Protein AF-A0A1L7GLY4-F1 (afdb_monomer_lite)

pLDDT: mean 72.24, std 14.52, range [30.97, 94.5]

Sequence (164 aa):
MTAAEMWLDVVVPTLVTGLLARALWAAIAVEASARWLLNTPANRPGDVDSQAPWLLVLLPMLREQAVAAESIAAFTGLDYPAGRAAVAAITTEREHTARAQHRTRLPELAALPTLAAAQLRGMFPAARCQAVAETVSAASRDERLVVLTSCSMPSRAPPTSCPP

Structure (mmCIF, N/CA/C/O backbone):
data_AF-A0A1L7GLY4-F1
#
_entry.id   AF-A0A1L7GLY4-F1
#
loop_
_atom_site.group_PDB
_atom_site.id
_atom_site.type_symbol
_atom_site.label_atom_id
_atom_site.label_alt_id
_atom_site.label_comp_id
_atom_site.label_asym_id
_atom_site.label_entity_id
_atom_site.label_seq_id
_atom_site.pdbx_PDB_ins_code
_atom_site.Cartn_x
_atom_site.Cartn_y
_atom_site.Cartn_z
_atom_site.occupancy
_atom_site.B_iso_or_equiv
_atom_site.auth_seq_id
_atom_site.auth_comp_id
_atom_site.auth_asym_id
_atom_site.auth_atom_id
_atom_site.pdbx_PDB_model_num
ATOM 1 N N . MET A 1 1 ? 20.419 33.401 -28.372 1.00 57.97 1 MET A N 1
ATOM 2 C CA . MET A 1 1 ? 19.723 32.515 -27.422 1.00 57.97 1 MET A CA 1
ATOM 3 C C . MET A 1 1 ? 20.082 32.939 -26.022 1.00 57.97 1 MET A C 1
ATOM 5 O O . MET A 1 1 ? 21.257 32.946 -25.667 1.00 57.97 1 MET A O 1
ATOM 9 N N . THR A 1 2 ? 19.084 33.377 -25.271 1.00 83.88 2 THR A N 1
ATOM 10 C CA . THR A 1 2 ? 19.254 33.789 -23.878 1.00 83.88 2 THR A CA 1
ATOM 11 C C . THR A 1 2 ? 19.321 32.564 -22.965 1.00 83.88 2 THR A C 1
ATOM 13 O O . THR A 1 2 ? 18.882 31.471 -23.325 1.00 83.88 2 THR A O 1
ATOM 16 N N . ALA A 1 3 ? 19.872 32.730 -21.761 1.00 77.06 3 ALA A N 1
ATOM 17 C CA . ALA A 1 3 ? 19.934 31.649 -20.776 1.00 77.06 3 ALA A CA 1
ATOM 18 C C . ALA A 1 3 ? 18.537 31.100 -20.411 1.00 77.06 3 ALA A C 1
ATOM 20 O O . ALA A 1 3 ? 18.401 29.913 -20.130 1.00 77.06 3 ALA A O 1
ATOM 21 N N . ALA A 1 4 ? 17.501 31.945 -20.469 1.00 75.88 4 ALA A N 1
ATOM 22 C CA . ALA A 1 4 ? 16.116 31.558 -20.207 1.00 75.88 4 ALA A CA 1
ATOM 23 C C . ALA A 1 4 ? 15.525 30.662 -21.313 1.00 75.88 4 ALA A C 1
ATOM 25 O O . ALA A 1 4 ? 14.849 29.685 -21.001 1.00 75.88 4 ALA A O 1
ATOM 26 N N . GLU A 1 5 ? 15.830 30.946 -22.584 1.00 80.44 5 GLU A N 1
ATOM 27 C CA . GLU A 1 5 ? 15.403 30.121 -23.727 1.00 80.44 5 GLU A CA 1
ATOM 28 C C . GLU A 1 5 ? 16.062 28.737 -23.692 1.00 80.44 5 GLU A C 1
ATOM 30 O O . GLU A 1 5 ? 15.377 27.726 -23.780 1.00 80.44 5 GLU A O 1
ATOM 35 N N . MET A 1 6 ? 17.378 28.651 -23.446 1.00 85.19 6 MET A N 1
ATOM 36 C CA . MET A 1 6 ? 18.050 27.347 -23.293 1.00 85.19 6 MET A CA 1
ATOM 37 C C . MET A 1 6 ? 17.465 26.511 -22.149 1.00 85.19 6 MET A C 1
ATOM 39 O O . MET A 1 6 ? 17.372 25.285 -22.251 1.00 85.19 6 MET A O 1
ATOM 43 N N . TRP A 1 7 ? 17.077 27.160 -21.053 1.00 85.25 7 TRP A N 1
ATOM 44 C CA . TRP A 1 7 ? 16.503 26.470 -19.908 1.00 85.25 7 TRP A CA 1
ATOM 45 C C . TRP A 1 7 ? 15.137 25.854 -20.236 1.00 85.25 7 TRP A C 1
ATOM 47 O O . TRP A 1 7 ? 14.912 24.675 -19.962 1.00 85.25 7 TRP A O 1
ATOM 57 N N . LEU A 1 8 ? 14.242 26.631 -20.850 1.00 85.19 8 LEU A N 1
ATOM 58 C CA . LEU A 1 8 ? 12.877 26.199 -21.156 1.00 85.19 8 LEU A CA 1
ATOM 59 C C . LEU A 1 8 ? 12.792 25.271 -22.371 1.00 85.19 8 LEU A C 1
ATOM 61 O O . LEU A 1 8 ? 12.013 24.323 -22.333 1.00 85.19 8 LEU A O 1
ATOM 65 N N . ASP A 1 9 ? 13.611 25.492 -23.399 1.00 87.56 9 ASP A N 1
ATOM 66 C CA . ASP A 1 9 ? 13.495 24.756 -24.663 1.00 87.56 9 ASP A CA 1
ATOM 67 C C . ASP A 1 9 ? 14.341 23.482 -24.698 1.00 87.56 9 ASP A C 1
ATOM 69 O O . ASP A 1 9 ? 14.063 22.571 -25.476 1.00 87.56 9 ASP A O 1
ATOM 73 N N . VAL A 1 10 ? 15.376 23.388 -23.854 1.00 85.94 10 VAL A N 1
ATOM 74 C CA . VAL A 1 10 ? 16.322 22.263 -23.898 1.00 85.94 10 VAL A CA 1
ATOM 75 C C . VAL A 1 10 ? 16.390 21.533 -22.568 1.00 85.94 10 VAL A C 1
ATOM 77 O O . VAL A 1 10 ? 16.178 20.320 -22.528 1.00 85.94 10 VAL A O 1
ATOM 80 N N . VAL A 1 11 ? 16.646 22.240 -21.467 1.00 87.25 11 VAL A N 1
ATOM 81 C CA . VAL A 1 11 ? 16.900 21.597 -20.166 1.00 87.25 11 VAL A CA 1
ATOM 82 C C . VAL A 1 11 ? 15.624 21.005 -19.565 1.00 87.25 11 VAL A C 1
ATOM 84 O O . VAL A 1 11 ? 15.611 19.845 -19.154 1.00 87.25 11 VAL A O 1
ATOM 87 N N . VAL A 1 12 ? 14.525 21.762 -19.537 1.00 89.62 12 VAL A N 1
ATOM 88 C CA . VAL A 1 12 ? 13.251 21.272 -18.984 1.00 89.62 12 VAL A CA 1
ATOM 89 C C . VAL A 1 12 ? 12.702 20.072 -19.776 1.00 89.62 12 VAL A C 1
ATOM 91 O O . VAL A 1 12 ? 12.401 19.054 -19.147 1.00 89.62 12 VAL A O 1
ATOM 94 N N . PRO A 1 13 ? 12.617 20.098 -21.121 1.00 93.19 13 PRO A N 1
ATOM 95 C CA . PRO A 1 13 ? 12.075 18.980 -21.888 1.00 93.19 13 PRO A CA 1
ATOM 96 C C . PRO A 1 13 ? 12.934 17.722 -21.780 1.00 93.19 13 PRO A C 1
ATOM 98 O O . PRO A 1 13 ? 12.388 16.625 -21.669 1.00 93.19 13 PRO A O 1
ATOM 101 N N . THR A 1 14 ? 14.264 17.854 -21.752 1.00 91.12 14 THR A N 1
ATOM 102 C CA . THR A 1 14 ? 15.160 16.698 -21.572 1.00 91.12 14 THR A CA 1
ATOM 103 C C . THR A 1 14 ? 15.013 16.073 -20.188 1.00 91.12 14 THR A C 1
ATOM 105 O O . THR A 1 14 ? 14.913 14.849 -20.089 1.00 91.12 14 THR A O 1
ATOM 108 N N . LEU A 1 15 ? 14.904 16.879 -19.126 1.00 92.00 15 LEU A N 1
ATOM 109 C CA . LEU A 1 15 ? 14.647 16.376 -17.773 1.00 92.00 15 LEU A CA 1
ATOM 110 C C . LEU A 1 15 ? 13.289 15.678 -17.664 1.00 92.00 15 LEU A C 1
ATOM 112 O O . LEU A 1 15 ? 13.212 14.573 -17.124 1.00 92.00 15 LEU A O 1
ATOM 116 N N . VAL A 1 16 ? 12.230 16.289 -18.202 1.00 94.00 16 VAL A N 1
ATOM 117 C CA . VAL A 1 16 ? 10.882 15.699 -18.212 1.00 94.00 16 VAL A CA 1
ATOM 118 C C . VAL A 1 16 ? 10.874 14.391 -18.999 1.00 94.00 16 VAL A C 1
ATOM 120 O O . VAL A 1 16 ? 10.350 13.390 -18.515 1.00 94.00 16 VAL A O 1
ATOM 123 N N . THR A 1 17 ? 11.515 14.359 -20.168 1.00 94.50 17 THR A N 1
ATOM 124 C CA . THR A 1 17 ? 11.623 13.150 -20.996 1.00 94.50 17 THR A CA 1
ATOM 125 C C . THR A 1 17 ? 12.384 12.045 -20.267 1.00 94.50 17 THR A C 1
ATOM 127 O O . THR A 1 17 ? 11.935 10.902 -20.256 1.00 94.50 17 THR A O 1
ATOM 130 N N . GLY A 1 18 ? 13.491 12.371 -19.590 1.00 93.75 18 GLY A N 1
ATOM 131 C CA . GLY A 1 18 ? 14.238 11.410 -18.776 1.00 93.75 18 GLY A CA 1
ATOM 132 C C . GLY A 1 18 ? 13.414 10.850 -17.611 1.00 93.75 18 GLY A C 1
ATOM 133 O O . GLY A 1 18 ? 13.430 9.643 -17.357 1.00 93.75 18 GLY A O 1
ATOM 134 N N . LEU A 1 19 ? 12.638 11.703 -16.938 1.00 90.94 19 LEU A N 1
ATOM 135 C CA . LEU A 1 19 ? 11.705 11.302 -15.880 1.00 90.94 19 LEU A CA 1
ATOM 136 C C . LEU A 1 19 ? 10.609 10.366 -16.404 1.00 90.94 19 LEU A C 1
ATOM 138 O O . LEU A 1 19 ? 10.347 9.334 -15.785 1.00 90.94 19 LEU A O 1
ATOM 142 N N . LEU A 1 20 ? 10.009 10.692 -17.551 1.00 92.31 20 LEU A N 1
ATOM 143 C CA . LEU A 1 20 ? 8.981 9.869 -18.189 1.00 92.31 20 LEU A CA 1
ATOM 144 C C . LEU A 1 20 ? 9.539 8.523 -18.656 1.00 92.31 20 LEU A C 1
ATOM 146 O O . LEU A 1 20 ? 8.936 7.489 -18.380 1.00 92.31 20 LEU A O 1
ATOM 150 N N . ALA A 1 21 ? 10.712 8.514 -19.291 1.00 90.50 21 ALA A N 1
ATOM 151 C CA . ALA A 1 21 ? 11.378 7.288 -19.719 1.00 90.50 21 ALA A CA 1
ATOM 152 C C . ALA A 1 21 ? 11.678 6.366 -18.528 1.00 90.50 21 ALA A C 1
ATOM 154 O O . ALA A 1 21 ? 11.412 5.165 -18.580 1.00 90.50 21 ALA A O 1
ATOM 155 N N . ARG A 1 22 ? 12.162 6.929 -17.414 1.00 91.56 22 ARG A N 1
ATOM 156 C CA . ARG A 1 22 ? 12.394 6.177 -16.175 1.00 91.56 22 ARG A CA 1
ATOM 157 C C . ARG A 1 22 ? 11.096 5.622 -15.585 1.00 91.56 22 ARG A C 1
ATOM 159 O O . ARG A 1 22 ? 11.088 4.481 -15.125 1.00 91.56 22 ARG A O 1
ATOM 166 N N . ALA A 1 23 ? 10.023 6.411 -15.569 1.00 81.44 23 ALA A N 1
ATOM 167 C CA . ALA A 1 23 ? 8.724 5.963 -15.074 1.00 81.44 23 ALA A CA 1
ATOM 168 C C . ALA A 1 23 ? 8.167 4.813 -15.926 1.00 81.44 23 ALA A C 1
ATOM 170 O O . ALA A 1 23 ? 7.715 3.807 -15.381 1.00 81.44 23 ALA A O 1
ATOM 171 N N . LEU A 1 24 ? 8.280 4.924 -17.252 1.00 89.44 24 LEU A N 1
ATOM 172 C CA . LEU A 1 24 ? 7.870 3.881 -18.187 1.00 89.44 24 LEU A CA 1
ATOM 173 C C . LEU A 1 24 ? 8.684 2.597 -17.991 1.00 89.44 24 LEU A C 1
ATOM 175 O O . LEU A 1 24 ? 8.112 1.513 -17.920 1.00 89.44 24 LEU A O 1
ATOM 179 N N . TRP A 1 25 ? 10.004 2.713 -17.828 1.00 87.81 25 TRP A N 1
ATOM 180 C CA . TRP A 1 25 ? 10.865 1.564 -17.546 1.00 87.81 25 TRP A CA 1
ATOM 181 C C . TRP A 1 25 ? 10.466 0.847 -16.253 1.00 87.81 25 TRP A C 1
ATOM 183 O O . TRP A 1 25 ? 10.381 -0.379 -16.219 1.00 87.81 25 TRP A O 1
ATOM 193 N N . ALA A 1 26 ? 10.188 1.609 -15.192 1.00 77.31 26 ALA A N 1
ATOM 194 C CA . ALA A 1 26 ? 9.732 1.048 -13.927 1.00 77.31 26 ALA A CA 1
ATOM 195 C C . ALA A 1 26 ? 8.399 0.299 -14.089 1.00 77.31 26 ALA A C 1
ATOM 197 O O . ALA A 1 26 ? 8.272 -0.815 -13.588 1.00 77.31 26 ALA A O 1
ATOM 198 N N . ALA A 1 27 ? 7.443 0.862 -14.832 1.00 76.44 27 ALA A N 1
ATOM 199 C CA . ALA A 1 27 ? 6.164 0.209 -15.105 1.00 76.44 27 ALA A CA 1
ATOM 200 C C . ALA A 1 27 ? 6.339 -1.107 -15.883 1.00 76.44 27 ALA A C 1
ATOM 202 O O . ALA A 1 27 ? 5.790 -2.130 -15.482 1.00 76.44 27 ALA A O 1
ATOM 203 N N . ILE A 1 28 ? 7.168 -1.109 -16.934 1.00 84.75 28 ILE A N 1
ATOM 204 C CA . ILE A 1 28 ? 7.470 -2.316 -17.721 1.00 84.75 28 ILE A CA 1
ATOM 205 C C . ILE A 1 28 ? 8.136 -3.384 -16.848 1.00 84.75 28 ILE A C 1
ATOM 207 O O . ILE A 1 28 ? 7.780 -4.555 -16.941 1.00 84.75 28 ILE A O 1
ATOM 211 N N . ALA A 1 29 ? 9.082 -3.004 -15.985 1.00 78.50 29 ALA A N 1
ATOM 212 C CA . ALA A 1 29 ? 9.757 -3.941 -15.090 1.00 78.50 29 ALA A CA 1
ATOM 213 C C . ALA A 1 29 ? 8.788 -4.576 -14.080 1.00 78.50 29 ALA A C 1
ATOM 215 O O . ALA A 1 29 ? 8.864 -5.781 -13.833 1.00 78.50 29 ALA A O 1
ATOM 216 N N . VAL A 1 30 ? 7.855 -3.790 -13.532 1.00 70.38 30 VAL A N 1
ATOM 217 C CA . VAL A 1 30 ? 6.796 -4.293 -12.643 1.00 70.38 30 VAL A CA 1
ATOM 218 C C . VAL A 1 30 ? 5.883 -5.253 -13.393 1.00 70.38 30 VAL A C 1
ATOM 220 O O . VAL A 1 30 ? 5.649 -6.360 -12.920 1.00 70.38 30 VAL A O 1
ATOM 223 N N . GLU A 1 31 ? 5.416 -4.878 -14.582 1.00 77.75 31 GLU A N 1
ATOM 224 C CA . GLU A 1 31 ? 4.523 -5.721 -15.373 1.00 77.75 31 GLU A CA 1
ATOM 225 C C . GLU A 1 31 ? 5.211 -7.014 -15.830 1.00 77.75 31 GLU A C 1
ATOM 227 O O . GLU A 1 31 ? 4.614 -8.083 -15.777 1.00 77.75 31 GLU A O 1
ATOM 232 N N . ALA A 1 32 ? 6.486 -6.949 -16.222 1.00 73.31 32 ALA A N 1
ATOM 233 C CA . ALA A 1 32 ? 7.285 -8.120 -16.567 1.00 73.31 32 ALA A CA 1
ATOM 234 C C . ALA A 1 32 ? 7.492 -9.040 -15.358 1.00 73.31 32 ALA A C 1
ATOM 236 O O . ALA A 1 32 ? 7.386 -10.254 -15.501 1.00 73.31 32 ALA A O 1
ATOM 237 N N . SER A 1 33 ? 7.725 -8.475 -14.170 1.00 64.00 33 SER A N 1
ATOM 238 C CA . SER A 1 33 ? 7.856 -9.240 -12.924 1.00 64.00 33 SER A CA 1
ATOM 239 C C . SER A 1 33 ? 6.530 -9.880 -12.518 1.00 64.00 33 SER A C 1
ATOM 241 O O . SER A 1 33 ? 6.509 -11.045 -12.138 1.00 64.00 33 SER A O 1
ATOM 243 N N . ALA A 1 34 ? 5.417 -9.154 -12.653 1.00 65.62 34 ALA A N 1
ATOM 244 C CA . ALA A 1 34 ? 4.075 -9.664 -12.393 1.00 65.62 34 ALA A CA 1
ATOM 245 C C . ALA A 1 34 ? 3.703 -10.768 -13.389 1.00 65.62 34 ALA A C 1
ATOM 247 O O . ALA A 1 34 ? 3.264 -11.837 -12.983 1.00 65.62 34 ALA A O 1
ATOM 248 N N . ARG A 1 35 ? 3.950 -10.557 -14.689 1.00 73.69 35 ARG A N 1
ATOM 249 C CA . ARG A 1 35 ? 3.755 -11.581 -15.723 1.00 73.69 35 ARG A CA 1
ATOM 250 C C . ARG A 1 35 ? 4.642 -12.791 -15.482 1.00 73.69 35 ARG A C 1
ATOM 252 O O . ARG A 1 35 ? 4.160 -13.902 -15.630 1.00 73.69 35 ARG A O 1
ATOM 259 N N . TRP A 1 36 ? 5.901 -12.602 -15.095 1.00 74.00 36 TRP A N 1
ATOM 260 C CA . TRP A 1 36 ? 6.776 -13.708 -14.722 1.00 74.00 36 TRP A CA 1
ATOM 261 C C . TRP A 1 36 ? 6.225 -14.456 -13.508 1.00 74.00 36 TRP A C 1
ATOM 263 O O . TRP A 1 36 ? 6.125 -15.671 -13.563 1.00 74.00 36 TRP A O 1
ATOM 273 N N . LEU A 1 37 ? 5.788 -13.765 -12.455 1.00 66.75 37 LEU A N 1
ATOM 274 C CA . LEU A 1 37 ? 5.224 -14.395 -11.260 1.00 66.75 37 LEU A CA 1
ATOM 275 C C . LEU A 1 37 ? 3.950 -15.197 -11.576 1.00 66.75 37 LEU A C 1
ATOM 277 O O . LEU A 1 37 ? 3.797 -16.315 -11.099 1.00 66.75 37 LEU A O 1
ATOM 281 N N . LEU A 1 38 ? 3.060 -14.636 -12.397 1.00 68.88 38 LEU A N 1
ATOM 282 C CA . LEU A 1 38 ? 1.773 -15.238 -12.759 1.00 68.88 38 LEU A CA 1
ATOM 283 C C . LEU A 1 38 ? 1.903 -16.357 -13.803 1.00 68.88 38 LEU A C 1
ATOM 285 O O . LEU A 1 38 ? 1.146 -17.321 -13.758 1.00 68.88 38 LEU A O 1
ATOM 289 N N . ASN A 1 39 ? 2.853 -16.233 -14.736 1.00 63.56 39 ASN A N 1
ATOM 290 C CA . ASN A 1 39 ? 3.100 -17.220 -15.791 1.00 63.56 39 ASN A CA 1
ATOM 291 C C . ASN A 1 39 ? 4.237 -18.182 -15.458 1.00 63.56 39 ASN A C 1
ATOM 293 O O . ASN A 1 39 ? 4.544 -19.037 -16.287 1.00 63.56 39 ASN A O 1
ATOM 297 N N . THR A 1 40 ? 4.885 -18.059 -14.297 1.00 47.09 40 THR A N 1
ATOM 298 C CA . THR A 1 40 ? 5.764 -19.120 -13.816 1.00 47.09 40 THR A CA 1
ATOM 299 C C . THR A 1 40 ? 4.846 -20.310 -13.589 1.00 47.09 40 THR A C 1
ATOM 301 O O . THR A 1 40 ? 4.001 -20.240 -12.691 1.00 47.09 40 THR A O 1
ATOM 304 N N . PRO A 1 41 ? 4.938 -21.379 -14.406 1.00 47.72 41 PRO A N 1
ATOM 305 C CA . PRO A 1 41 ? 4.201 -22.585 -14.103 1.00 47.72 41 PRO A CA 1
ATOM 306 C C . PRO A 1 41 ? 4.626 -22.946 -12.691 1.00 47.72 41 PRO A C 1
ATOM 308 O O . PRO A 1 41 ? 5.828 -23.012 -12.422 1.00 47.72 41 PRO A O 1
ATOM 311 N N . ALA A 1 42 ? 3.662 -23.084 -11.779 1.00 54.47 42 ALA A N 1
ATOM 312 C CA . ALA A 1 42 ? 3.928 -23.664 -10.479 1.00 54.47 42 ALA A CA 1
ATOM 313 C C . ALA A 1 42 ? 4.703 -24.945 -10.776 1.00 54.47 42 ALA A C 1
ATOM 315 O O . ALA A 1 42 ? 4.139 -25.885 -11.342 1.00 54.47 42 ALA A O 1
ATOM 316 N N . ASN A 1 43 ? 6.018 -24.923 -10.539 1.00 45.09 43 ASN A N 1
ATOM 317 C CA . ASN A 1 43 ? 6.864 -26.089 -10.676 1.00 45.09 43 ASN A CA 1
ATOM 318 C C . ASN A 1 43 ? 6.338 -27.009 -9.598 1.00 45.09 43 ASN A C 1
ATOM 320 O O . ASN A 1 43 ? 6.708 -26.883 -8.436 1.00 45.09 43 ASN A O 1
ATOM 324 N N . ARG A 1 44 ? 5.362 -27.823 -9.993 1.00 45.00 44 ARG A N 1
ATOM 325 C CA . ARG A 1 44 ? 4.674 -28.792 -9.172 1.00 45.00 44 ARG A CA 1
ATOM 326 C C . ARG A 1 44 ? 5.798 -29.682 -8.667 1.00 45.00 44 ARG A C 1
ATOM 328 O O . ARG A 1 44 ? 6.383 -30.395 -9.487 1.00 45.00 44 ARG A O 1
ATOM 335 N N . PRO A 1 45 ? 6.182 -29.609 -7.384 1.00 44.91 45 PRO A N 1
ATOM 336 C CA . PRO A 1 45 ? 7.049 -30.630 -6.847 1.00 44.91 45 PRO A CA 1
ATOM 337 C C . PRO A 1 45 ? 6.189 -31.883 -6.943 1.00 44.91 45 PRO A C 1
ATOM 339 O O . PRO A 1 45 ? 5.131 -31.963 -6.317 1.00 44.91 45 PRO A O 1
ATOM 342 N N . GLY A 1 46 ? 6.554 -32.784 -7.853 1.00 43.84 46 GLY A N 1
ATOM 343 C CA . GLY A 1 46 ? 5.926 -34.089 -7.914 1.00 43.84 46 GLY A CA 1
ATOM 344 C C . GLY A 1 46 ? 6.050 -34.707 -6.533 1.00 43.84 46 GLY A C 1
ATOM 345 O O . GLY A 1 46 ? 7.153 -34.741 -6.011 1.00 43.84 46 GLY A O 1
ATOM 346 N N . ASP A 1 47 ? 4.914 -35.062 -5.946 1.00 44.47 47 ASP A N 1
ATOM 347 C CA . ASP A 1 47 ? 4.692 -36.136 -4.975 1.00 44.47 47 ASP A CA 1
ATOM 348 C C . ASP A 1 47 ? 5.898 -36.576 -4.115 1.00 44.47 47 ASP A C 1
ATOM 350 O O . ASP A 1 47 ? 6.225 -37.757 -4.023 1.00 44.47 47 ASP A O 1
ATOM 354 N N . VAL A 1 48 ? 6.590 -35.624 -3.483 1.00 51.12 48 VAL A N 1
ATOM 355 C CA . VAL A 1 48 ? 7.548 -35.913 -2.415 1.00 51.12 48 VAL A CA 1
ATOM 356 C C . VAL A 1 48 ? 6.907 -35.431 -1.132 1.00 51.12 48 VAL A C 1
ATOM 358 O O . VAL A 1 48 ? 7.099 -34.301 -0.672 1.00 51.12 48 VAL A O 1
ATOM 361 N N . ASP A 1 49 ? 6.102 -36.330 -0.575 1.00 54.56 49 ASP A N 1
ATOM 362 C CA . ASP A 1 49 ? 5.789 -36.337 0.839 1.00 54.56 49 ASP A CA 1
ATOM 363 C C . ASP A 1 49 ? 7.062 -36.024 1.636 1.00 54.56 49 ASP A C 1
ATOM 365 O O . ASP A 1 49 ? 8.117 -36.628 1.440 1.00 54.56 49 ASP A O 1
ATOM 369 N N . SER A 1 50 ? 6.939 -35.069 2.558 1.00 54.34 50 SER A N 1
ATOM 370 C CA . SER A 1 50 ? 7.943 -34.653 3.546 1.00 54.34 50 SER A CA 1
ATOM 371 C C . SER A 1 50 ? 9.154 -33.839 3.050 1.00 54.34 50 SER A C 1
ATOM 373 O O . SER A 1 50 ? 10.301 -34.234 3.188 1.00 54.34 50 SER A O 1
ATOM 375 N N . GLN A 1 51 ? 8.916 -32.601 2.609 1.00 64.00 51 GLN A N 1
ATOM 376 C CA . GLN A 1 51 ? 9.386 -31.376 3.290 1.00 64.00 51 GLN A CA 1
ATOM 377 C C . GLN A 1 51 ? 9.354 -30.182 2.322 1.00 64.00 51 GLN A C 1
ATOM 379 O O . GLN A 1 51 ? 10.374 -29.783 1.767 1.00 64.00 51 GLN A O 1
ATOM 384 N N . ALA A 1 52 ? 8.192 -29.545 2.164 1.00 67.19 52 ALA A N 1
ATOM 385 C CA . ALA A 1 52 ? 8.159 -28.240 1.510 1.00 67.19 52 ALA A CA 1
ATOM 386 C C . ALA A 1 52 ? 9.069 -27.256 2.285 1.00 67.19 52 ALA A C 1
ATOM 388 O O . ALA A 1 52 ? 8.984 -27.230 3.525 1.00 67.19 52 ALA A O 1
ATOM 389 N N . PRO A 1 53 ? 9.949 -26.490 1.608 1.00 74.88 53 PRO A N 1
ATOM 390 C CA . PRO A 1 53 ? 10.824 -25.516 2.260 1.00 74.88 53 PRO A CA 1
ATOM 391 C C . PRO A 1 53 ? 10.009 -24.420 2.967 1.00 74.88 53 PRO A C 1
ATOM 393 O O . PRO A 1 53 ? 8.799 -24.309 2.792 1.00 74.88 53 PRO A O 1
ATOM 396 N N . TRP A 1 54 ? 10.636 -23.590 3.795 1.00 77.88 54 TRP A N 1
ATOM 397 C CA . TRP A 1 54 ? 9.938 -22.411 4.314 1.00 77.88 54 TRP A CA 1
ATOM 398 C C . TRP A 1 54 ? 9.811 -21.358 3.212 1.00 77.88 54 TRP A C 1
ATOM 400 O O . TRP A 1 54 ? 10.818 -20.925 2.654 1.00 77.88 54 TRP A O 1
ATOM 410 N N . LEU A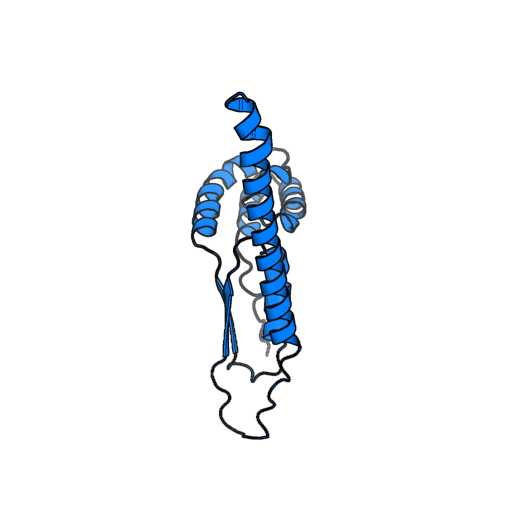 1 55 ? 8.580 -20.939 2.915 1.00 79.06 55 LEU A N 1
ATOM 411 C CA . LEU A 1 55 ? 8.304 -19.849 1.984 1.00 79.06 55 LEU A CA 1
ATOM 412 C C . LEU A 1 55 ? 8.047 -18.563 2.775 1.00 79.06 55 LEU A C 1
ATOM 414 O O . LEU A 1 55 ? 7.070 -18.467 3.515 1.00 79.06 55 LEU A O 1
ATOM 418 N N . LEU A 1 56 ? 8.915 -17.565 2.610 1.00 79.50 56 LEU A N 1
ATOM 419 C CA . LEU A 1 56 ? 8.735 -16.239 3.198 1.00 79.50 56 LEU A CA 1
ATOM 420 C C . LEU A 1 56 ? 8.552 -15.206 2.087 1.00 79.50 56 LEU A C 1
ATOM 422 O O . LEU A 1 56 ? 9.472 -14.951 1.312 1.00 79.50 56 LEU A O 1
ATOM 426 N N . VAL A 1 57 ? 7.374 -14.588 2.034 1.00 82.31 57 VAL A N 1
ATOM 427 C CA . VAL A 1 57 ? 7.071 -13.500 1.100 1.00 82.31 57 VAL A CA 1
ATOM 428 C C . VAL A 1 57 ? 7.224 -12.173 1.831 1.00 82.31 57 VAL A C 1
ATOM 430 O O . VAL A 1 57 ? 6.452 -11.860 2.737 1.00 82.31 57 VAL A O 1
ATOM 433 N N . LEU A 1 58 ? 8.224 -11.384 1.443 1.00 81.19 58 LEU A N 1
ATOM 434 C CA . LEU A 1 58 ? 8.427 -10.032 1.958 1.00 81.19 58 LEU A CA 1
ATOM 435 C C . LEU A 1 58 ? 7.707 -9.035 1.050 1.00 81.19 58 LEU A C 1
ATOM 437 O O . LEU A 1 58 ? 8.072 -8.883 -0.114 1.00 81.19 58 LEU A O 1
ATOM 441 N N . LEU A 1 59 ? 6.699 -8.349 1.586 1.00 78.50 59 LEU A N 1
ATOM 442 C CA . LEU A 1 59 ? 5.879 -7.399 0.839 1.00 78.50 59 LEU A CA 1
ATOM 443 C C . LEU A 1 59 ? 6.194 -5.958 1.278 1.00 78.50 59 LEU A C 1
ATOM 445 O O . LEU A 1 59 ? 5.619 -5.483 2.261 1.00 78.50 59 LEU A O 1
ATOM 449 N N . PRO A 1 60 ? 7.109 -5.240 0.600 1.00 72.69 60 PRO A N 1
ATOM 450 C CA . PRO A 1 60 ? 7.398 -3.849 0.922 1.00 72.69 60 PRO A CA 1
ATOM 451 C C . PRO A 1 60 ? 6.206 -2.958 0.562 1.00 72.69 60 PRO A C 1
ATOM 453 O O . PRO A 1 60 ? 5.809 -2.850 -0.594 1.00 72.69 60 PRO A O 1
ATOM 456 N N . MET A 1 61 ? 5.643 -2.286 1.561 1.00 70.19 61 MET A N 1
ATOM 457 C CA . MET A 1 61 ? 4.468 -1.431 1.415 1.00 70.19 61 MET A CA 1
ATOM 458 C C . MET A 1 61 ? 4.871 0.018 1.686 1.00 70.19 61 MET A C 1
ATOM 460 O O . MET A 1 61 ? 5.059 0.419 2.834 1.00 70.19 61 MET A O 1
ATOM 464 N N . LEU A 1 62 ? 5.034 0.803 0.613 1.00 61.16 62 LEU A N 1
ATOM 465 C CA . LEU A 1 62 ? 5.458 2.208 0.696 1.00 61.16 62 LEU A CA 1
ATOM 466 C C . LEU A 1 62 ? 4.287 3.198 0.640 1.00 61.16 62 LEU A C 1
ATOM 468 O O . LEU A 1 62 ? 4.250 4.146 1.421 1.00 61.16 62 LEU A O 1
ATOM 472 N N . ARG A 1 63 ? 3.346 3.021 -0.299 1.00 55.88 63 ARG A N 1
ATOM 473 C CA . ARG A 1 63 ? 2.184 3.923 -0.491 1.00 55.88 63 ARG A CA 1
ATOM 474 C C . ARG A 1 63 ? 0.877 3.207 -0.840 1.00 55.88 63 ARG A C 1
ATOM 476 O O . ARG A 1 63 ? -0.177 3.830 -0.893 1.00 55.88 63 ARG A O 1
ATOM 483 N N . GLU A 1 64 ? 0.942 1.898 -1.034 1.00 63.53 64 GLU A N 1
ATOM 484 C CA . GLU A 1 64 ? -0.107 1.077 -1.643 1.00 63.53 64 GLU A CA 1
ATOM 485 C C . GLU A 1 64 ? -0.836 0.219 -0.601 1.00 63.53 64 GLU A C 1
ATOM 487 O O . GLU A 1 64 ? -1.237 -0.908 -0.855 1.00 63.53 64 GLU A O 1
ATOM 492 N N . GLN A 1 65 ? -1.047 0.751 0.607 1.00 61.19 65 GLN A N 1
ATOM 493 C CA . GLN A 1 65 ? -1.716 -0.001 1.677 1.00 61.19 65 GLN A CA 1
ATOM 494 C C . GLN A 1 65 ? -3.136 -0.458 1.317 1.00 61.19 65 GLN A C 1
ATOM 496 O O . GLN A 1 65 ? -3.638 -1.408 1.909 1.00 61.19 65 GLN A O 1
ATOM 501 N N . ALA A 1 66 ? -3.780 0.201 0.349 1.00 63.50 66 ALA A N 1
ATOM 502 C CA . ALA A 1 66 ? -5.094 -0.192 -0.146 1.00 63.50 66 ALA A CA 1
ATOM 503 C C . ALA A 1 66 ? -5.089 -1.588 -0.795 1.00 63.50 66 ALA A C 1
ATOM 505 O O . ALA A 1 66 ? -6.059 -2.320 -0.635 1.00 63.50 66 ALA A O 1
ATOM 506 N N . VAL A 1 67 ? -3.990 -1.982 -1.449 1.00 67.94 67 VAL A N 1
ATOM 507 C CA . VAL A 1 67 ? -3.842 -3.303 -2.088 1.00 67.94 67 VAL A CA 1
ATOM 508 C C . VAL A 1 67 ? -3.128 -4.316 -1.191 1.00 67.94 67 VAL A C 1
ATOM 510 O O . VAL A 1 67 ? -2.923 -5.459 -1.593 1.00 67.94 67 VAL A O 1
ATOM 513 N N . ALA A 1 68 ? -2.790 -3.941 0.050 1.00 70.12 68 ALA A N 1
ATOM 514 C CA . ALA A 1 68 ? -2.132 -4.828 1.009 1.00 70.12 68 ALA A CA 1
ATOM 515 C C . ALA A 1 68 ? -2.969 -6.083 1.276 1.00 70.12 68 ALA A C 1
ATOM 517 O O . ALA A 1 68 ? -2.448 -7.192 1.248 1.00 70.12 68 ALA A O 1
ATOM 518 N N . ALA A 1 69 ? -4.272 -5.902 1.510 1.00 68.38 69 ALA A N 1
ATOM 519 C CA . ALA A 1 69 ? -5.183 -7.002 1.807 1.00 68.38 69 ALA A CA 1
ATOM 520 C C . ALA A 1 69 ? -5.312 -7.968 0.622 1.00 68.38 69 ALA A C 1
ATOM 522 O O . ALA A 1 69 ? -5.252 -9.176 0.815 1.00 68.38 69 ALA A O 1
ATOM 523 N N . GLU A 1 70 ? -5.423 -7.433 -0.594 1.00 73.88 70 GLU A N 1
ATOM 524 C CA . GLU A 1 70 ? -5.516 -8.223 -1.825 1.00 73.88 70 GLU A CA 1
ATOM 525 C C . GLU A 1 70 ? -4.211 -8.976 -2.115 1.00 73.88 70 GLU A C 1
ATOM 527 O O . GLU A 1 70 ? -4.230 -10.170 -2.399 1.00 73.88 70 GLU A O 1
ATOM 532 N N . SER A 1 71 ? -3.067 -8.310 -1.936 1.00 72.38 71 SER A N 1
ATOM 533 C CA . SER A 1 71 ? -1.740 -8.916 -2.094 1.00 72.38 71 SER A CA 1
ATOM 534 C C . SER A 1 71 ? -1.517 -10.040 -1.083 1.00 72.38 71 SER A C 1
ATOM 536 O O . SER A 1 71 ? -1.099 -11.133 -1.452 1.00 72.38 71 SER A O 1
ATOM 538 N N . ILE A 1 72 ? -1.831 -9.800 0.195 1.00 77.25 72 ILE A N 1
ATOM 539 C CA . ILE A 1 72 ? -1.728 -10.822 1.241 1.00 77.25 72 ILE A CA 1
ATOM 540 C C . ILE A 1 72 ? -2.653 -11.993 0.910 1.00 77.25 72 ILE A C 1
ATOM 542 O O . ILE A 1 72 ? -2.187 -13.125 0.942 1.00 77.25 72 ILE A O 1
ATOM 546 N N . ALA A 1 73 ? -3.909 -11.731 0.532 1.00 76.69 73 ALA A N 1
ATOM 547 C CA . ALA A 1 73 ? -4.870 -12.771 0.171 1.00 76.69 73 ALA A CA 1
ATOM 548 C C . ALA A 1 73 ? -4.364 -13.646 -0.985 1.00 76.69 73 ALA A C 1
ATOM 550 O O . ALA A 1 73 ? -4.427 -14.871 -0.888 1.00 76.69 73 ALA A O 1
ATOM 551 N N . ALA A 1 74 ? -3.796 -13.035 -2.029 1.00 78.00 74 ALA A N 1
ATOM 552 C CA . ALA A 1 74 ? -3.219 -13.750 -3.163 1.00 78.00 74 ALA A CA 1
ATOM 553 C C . ALA A 1 74 ? -2.064 -14.673 -2.741 1.00 78.00 74 ALA A C 1
ATOM 555 O O . ALA A 1 74 ? -2.021 -15.831 -3.149 1.00 78.00 74 ALA A O 1
ATOM 556 N N . PHE A 1 75 ? -1.162 -14.199 -1.875 1.00 77.69 75 PHE A N 1
ATOM 557 C CA . PHE A 1 75 ? -0.038 -15.011 -1.399 1.00 77.69 75 PHE A CA 1
ATOM 558 C C . PHE A 1 75 ? -0.445 -16.072 -0.372 1.00 77.69 75 PHE A C 1
ATOM 560 O O . PHE A 1 75 ? 0.144 -17.150 -0.350 1.00 77.69 75 PHE A O 1
ATOM 567 N N . THR A 1 76 ? -1.457 -15.812 0.457 1.00 77.50 76 THR A N 1
ATOM 568 C CA . THR A 1 76 ? -2.004 -16.818 1.382 1.00 77.50 76 THR A CA 1
ATOM 569 C C . THR A 1 76 ? -2.885 -17.854 0.688 1.00 77.50 76 THR A C 1
ATOM 571 O O . THR A 1 76 ? -3.093 -18.925 1.242 1.00 77.50 76 THR A O 1
ATOM 574 N N . GLY A 1 77 ? -3.406 -17.541 -0.503 1.00 76.31 77 GLY A N 1
ATOM 575 C CA . GLY A 1 77 ? -4.214 -18.445 -1.324 1.00 76.31 77 GLY A CA 1
ATOM 576 C C . GLY A 1 77 ? -3.397 -19.377 -2.221 1.00 76.31 77 GLY A C 1
ATOM 577 O O . GLY A 1 77 ? -3.983 -20.164 -2.961 1.00 76.31 77 GLY A O 1
ATOM 578 N N . LEU A 1 78 ? -2.064 -19.290 -2.181 1.00 77.38 78 LEU A N 1
ATOM 579 C CA . LEU A 1 78 ? -1.197 -20.256 -2.847 1.00 77.38 78 LEU A CA 1
ATOM 580 C C . LEU A 1 78 ? -1.400 -21.639 -2.226 1.00 77.38 78 LEU A C 1
ATOM 582 O O . LEU A 1 78 ? -1.449 -21.775 -1.004 1.00 77.38 78 LEU A O 1
ATOM 586 N N . ASP A 1 79 ? -1.474 -22.661 -3.076 1.00 77.19 79 ASP A N 1
ATOM 587 C CA . ASP A 1 79 ? -1.552 -24.061 -2.660 1.00 77.19 79 ASP A CA 1
ATOM 588 C C . ASP A 1 79 ? -0.192 -24.493 -2.078 1.00 77.19 79 ASP A C 1
ATOM 590 O O . ASP A 1 79 ? 0.681 -25.027 -2.764 1.00 77.19 79 ASP A O 1
ATOM 594 N N . TYR A 1 80 ? 0.034 -24.121 -0.815 1.00 75.31 80 TYR A N 1
ATOM 595 C CA . TYR A 1 80 ? 1.242 -24.385 -0.043 1.00 75.31 80 TYR A CA 1
ATOM 596 C C . TYR A 1 80 ? 0.871 -24.998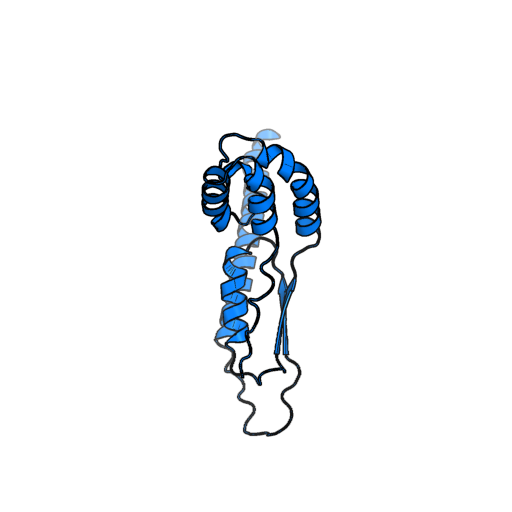 1.307 1.00 75.31 80 TYR A C 1
ATOM 598 O O . TYR A 1 80 ? -0.143 -24.608 1.893 1.00 75.31 80 TYR A O 1
ATOM 606 N N . PRO A 1 81 ? 1.687 -25.913 1.864 1.00 78.81 81 PRO A N 1
ATOM 607 C CA . PRO A 1 81 ? 1.385 -26.516 3.153 1.00 78.81 81 PRO A CA 1
ATOM 608 C C . PRO A 1 81 ? 1.140 -25.472 4.246 1.00 78.81 81 PRO A C 1
ATOM 610 O O . PRO A 1 81 ? 1.985 -24.606 4.514 1.00 78.81 81 PRO A O 1
ATOM 613 N N . ALA A 1 82 ? -0.018 -25.588 4.899 1.00 69.50 82 ALA A N 1
ATOM 614 C CA . ALA A 1 82 ? -0.390 -24.742 6.021 1.00 69.50 82 ALA A CA 1
ATOM 615 C C . ALA A 1 82 ? 0.707 -24.787 7.100 1.00 69.50 82 ALA A C 1
ATOM 617 O O . ALA A 1 82 ? 1.206 -25.852 7.465 1.00 69.50 82 ALA A O 1
ATOM 618 N N . GLY A 1 83 ? 1.120 -23.614 7.581 1.00 73.56 83 GLY A N 1
ATOM 619 C CA . GLY A 1 83 ? 2.199 -23.493 8.566 1.00 73.56 83 GLY A CA 1
ATOM 620 C C . GLY A 1 83 ? 3.624 -23.565 8.000 1.00 73.56 83 GLY A C 1
ATOM 621 O O . GLY A 1 83 ? 4.566 -23.561 8.788 1.00 73.56 83 GLY A O 1
ATOM 622 N N . ARG A 1 84 ? 3.811 -23.604 6.670 1.00 75.56 84 ARG A N 1
ATOM 623 C CA . ARG A 1 84 ? 5.141 -23.498 6.026 1.00 75.56 84 ARG A CA 1
ATOM 624 C C . ARG A 1 84 ? 5.315 -22.299 5.093 1.00 75.56 84 ARG A C 1
ATOM 626 O O . ARG A 1 84 ? 6.382 -22.138 4.502 1.00 75.56 84 ARG A O 1
ATOM 633 N N . ALA A 1 85 ? 4.299 -21.449 4.990 1.00 81.31 85 ALA A N 1
ATOM 634 C CA . ALA A 1 85 ? 4.372 -20.168 4.303 1.00 81.31 85 ALA A CA 1
ATOM 635 C C . ALA A 1 85 ? 4.046 -19.025 5.267 1.00 81.31 85 ALA A C 1
ATOM 637 O O . ALA A 1 85 ? 3.141 -19.136 6.096 1.00 81.31 85 ALA A O 1
ATOM 638 N N . ALA A 1 86 ? 4.771 -17.919 5.137 1.00 77.94 86 ALA A N 1
ATOM 639 C CA . ALA A 1 86 ? 4.514 -16.683 5.857 1.00 77.94 86 ALA A CA 1
ATOM 640 C C . ALA A 1 86 ? 4.616 -15.485 4.908 1.00 77.94 86 ALA A C 1
ATOM 642 O O . ALA A 1 86 ? 5.515 -15.409 4.070 1.00 77.94 86 ALA A O 1
ATOM 643 N N . VAL A 1 87 ? 3.706 -14.527 5.069 1.00 79.31 87 VAL A N 1
ATOM 644 C CA . VAL A 1 87 ? 3.720 -13.251 4.347 1.00 79.31 87 VAL A CA 1
ATOM 645 C C . VAL A 1 87 ? 4.003 -12.147 5.360 1.00 79.31 87 VAL A C 1
ATOM 647 O O . VAL A 1 87 ? 3.246 -11.968 6.312 1.00 79.31 87 VAL A O 1
ATOM 650 N N . ALA A 1 88 ? 5.096 -11.411 5.172 1.00 77.25 88 ALA A N 1
ATOM 651 C CA . ALA A 1 88 ? 5.489 -10.299 6.028 1.00 77.25 88 ALA A CA 1
ATOM 652 C C . ALA A 1 88 ? 5.375 -8.982 5.256 1.00 77.25 88 ALA A C 1
ATOM 654 O O . ALA A 1 88 ? 6.17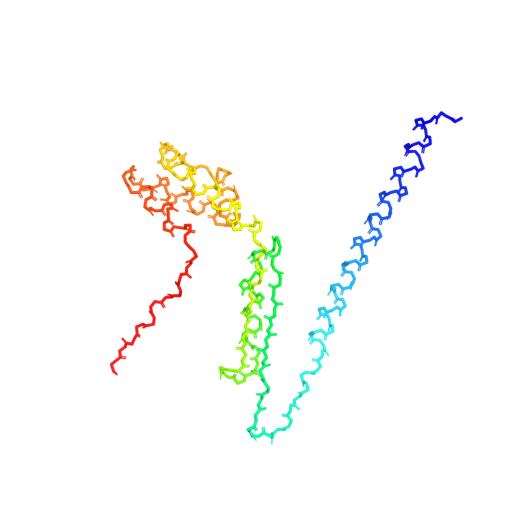7 -8.689 4.368 1.00 77.25 88 ALA A O 1
ATOM 655 N N . ALA A 1 89 ? 4.378 -8.172 5.608 1.00 76.88 89 ALA A N 1
ATOM 656 C CA . ALA A 1 89 ? 4.240 -6.822 5.077 1.00 76.88 89 ALA A CA 1
ATOM 657 C C . ALA A 1 89 ? 5.244 -5.881 5.761 1.00 76.88 89 ALA A C 1
ATOM 659 O O . ALA A 1 89 ? 5.141 -5.606 6.957 1.00 76.88 89 ALA A O 1
ATOM 660 N N . ILE A 1 90 ? 6.213 -5.377 4.997 1.00 74.00 90 ILE A N 1
ATOM 661 C CA . ILE A 1 90 ? 7.234 -4.443 5.473 1.00 74.00 90 ILE A CA 1
ATOM 662 C C . ILE A 1 90 ? 6.745 -3.022 5.197 1.00 74.00 90 ILE A C 1
ATOM 664 O O . ILE A 1 90 ? 6.914 -2.489 4.100 1.00 74.00 90 ILE A O 1
ATOM 668 N N . THR A 1 91 ? 6.139 -2.390 6.197 1.00 67.69 91 THR A N 1
ATOM 669 C CA . THR A 1 91 ? 5.858 -0.948 6.172 1.00 67.69 91 THR A CA 1
ATOM 670 C C . THR A 1 91 ? 7.088 -0.190 6.660 1.00 67.69 91 THR A C 1
ATOM 672 O O . THR A 1 91 ? 7.669 -0.565 7.677 1.00 67.69 91 THR A O 1
ATOM 675 N N . THR A 1 92 ? 7.503 0.884 5.986 1.00 62.53 92 THR A N 1
ATOM 676 C CA . THR A 1 92 ? 8.676 1.648 6.448 1.00 62.53 92 THR A CA 1
ATOM 677 C C . THR A 1 92 ? 8.411 2.365 7.777 1.00 62.53 92 THR A C 1
ATOM 679 O O . THR A 1 92 ? 7.372 3.004 7.935 1.00 62.53 92 THR A O 1
ATOM 682 N N . GLU A 1 93 ? 9.402 2.356 8.674 1.00 55.28 93 GLU A N 1
ATOM 683 C CA . GLU A 1 93 ? 9.498 3.117 9.940 1.00 55.28 93 GLU A CA 1
ATOM 684 C C . GLU A 1 93 ? 8.969 4.561 9.860 1.00 55.28 93 GLU A C 1
ATOM 686 O O . GLU A 1 93 ? 8.327 5.061 10.784 1.00 55.28 93 GLU A O 1
ATOM 691 N N . ARG A 1 94 ? 9.165 5.231 8.716 1.00 54.84 94 ARG A N 1
ATOM 692 C CA . ARG A 1 94 ? 8.722 6.615 8.493 1.00 54.84 94 ARG A CA 1
ATOM 693 C C . ARG A 1 94 ? 7.209 6.790 8.674 1.00 54.84 94 ARG A C 1
ATOM 695 O O . ARG A 1 94 ? 6.762 7.854 9.096 1.00 54.84 94 ARG A O 1
ATOM 702 N N . GLU A 1 95 ? 6.431 5.750 8.395 1.00 56.12 95 GLU A N 1
ATOM 703 C CA . GLU A 1 95 ? 4.984 5.750 8.585 1.00 56.12 95 GLU A CA 1
ATOM 704 C C . GLU A 1 95 ? 4.584 5.495 10.046 1.00 56.12 95 GLU A C 1
ATOM 706 O O . GLU A 1 95 ? 3.607 6.074 10.523 1.00 56.12 95 GLU A O 1
ATOM 711 N N . HIS A 1 96 ? 5.364 4.705 10.791 1.00 58.72 96 HIS A N 1
ATOM 712 C CA . HIS A 1 96 ? 5.151 4.500 12.225 1.00 58.72 96 HIS A CA 1
ATOM 713 C C . HIS A 1 96 ? 5.416 5.790 13.007 1.00 58.72 96 HIS A C 1
ATOM 715 O O . HIS A 1 96 ? 4.578 6.206 13.806 1.00 58.72 96 HIS A O 1
ATOM 721 N N . THR A 1 97 ? 6.514 6.485 12.699 1.00 57.06 97 THR A N 1
ATOM 722 C CA . THR A 1 97 ? 6.854 7.776 13.315 1.00 57.06 97 THR A CA 1
ATOM 723 C C . THR A 1 97 ? 5.847 8.862 12.948 1.00 57.06 97 THR A C 1
ATOM 725 O O . THR A 1 97 ? 5.423 9.616 13.822 1.00 57.06 97 THR A O 1
ATOM 728 N N . ALA A 1 98 ? 5.383 8.910 11.693 1.00 59.38 98 ALA A N 1
ATOM 729 C CA . ALA A 1 98 ? 4.317 9.827 11.295 1.00 59.38 98 ALA A CA 1
ATOM 730 C C . ALA A 1 98 ? 3.019 9.539 12.069 1.00 59.38 98 ALA A C 1
ATOM 732 O O . ALA A 1 98 ? 2.447 10.453 12.659 1.00 59.38 98 ALA A O 1
ATOM 733 N N . ARG A 1 99 ? 2.587 8.275 12.171 1.00 62.12 99 ARG A N 1
ATOM 734 C CA . ARG A 1 99 ? 1.394 7.900 12.951 1.00 62.12 99 ARG A CA 1
ATOM 735 C C . ARG A 1 99 ? 1.557 8.183 14.445 1.00 62.12 99 ARG A C 1
ATOM 737 O O . ARG A 1 99 ? 0.618 8.676 15.063 1.00 62.12 99 ARG A O 1
ATOM 744 N N . ALA A 1 100 ? 2.732 7.937 15.023 1.00 64.50 100 ALA A N 1
ATOM 745 C CA . ALA A 1 100 ? 3.029 8.253 16.419 1.00 64.50 100 ALA A CA 1
ATOM 746 C C . ALA A 1 100 ? 2.953 9.766 16.688 1.00 64.50 100 ALA A C 1
ATOM 748 O O . ALA A 1 100 ? 2.319 10.185 17.653 1.00 64.50 100 ALA A O 1
ATOM 749 N N . GLN A 1 101 ? 3.502 10.589 15.790 1.00 65.25 101 GLN A N 1
ATOM 750 C CA .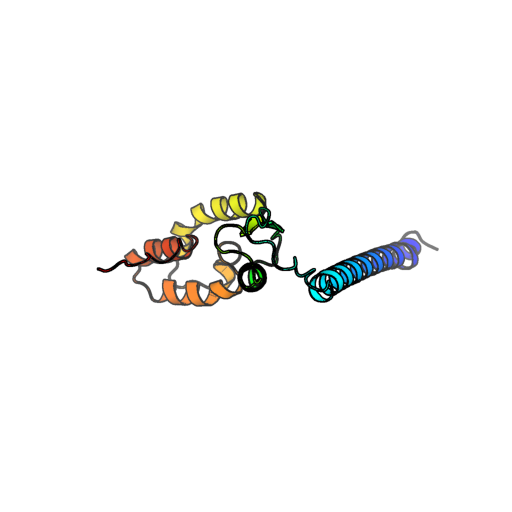 GLN A 1 101 ? 3.406 12.052 15.863 1.00 65.25 101 GLN A CA 1
ATOM 751 C C . GLN A 1 101 ? 1.984 12.580 15.652 1.00 65.25 101 GLN A C 1
ATOM 753 O O . GLN A 1 101 ? 1.670 13.668 16.116 1.00 65.25 101 GLN A O 1
ATOM 758 N N . HIS A 1 102 ? 1.118 11.846 14.949 1.00 67.81 102 HIS A N 1
ATOM 759 C CA . HIS A 1 102 ? -0.278 12.251 14.777 1.00 67.81 102 HIS A CA 1
ATOM 760 C C . HIS A 1 102 ? -1.180 11.732 15.907 1.00 67.81 102 HIS A C 1
ATOM 762 O O . HIS A 1 102 ? -2.222 12.327 16.168 1.00 67.81 102 HIS A O 1
ATOM 768 N N . ARG A 1 103 ? -0.773 10.685 16.642 1.00 71.06 103 ARG A N 1
ATOM 769 C CA . ARG A 1 103 ? -1.502 10.201 17.828 1.00 71.06 103 ARG A CA 1
ATOM 770 C C . ARG A 1 103 ? -1.596 11.244 18.940 1.00 71.06 103 ARG A C 1
ATOM 772 O O . ARG A 1 103 ? -2.601 11.284 19.641 1.00 71.06 103 ARG A O 1
ATOM 779 N N . THR A 1 104 ? -0.609 12.127 19.065 1.00 75.44 104 THR A N 1
ATOM 780 C CA . THR A 1 104 ? -0.666 13.253 20.012 1.00 75.44 104 THR A CA 1
ATOM 781 C C . THR A 1 104 ? -1.767 14.264 19.674 1.00 75.44 104 THR A C 1
ATOM 783 O O . THR A 1 104 ? -2.200 14.985 20.564 1.00 75.44 104 THR A O 1
ATOM 786 N N . ARG A 1 105 ? -2.276 14.279 18.431 1.00 76.19 105 ARG A N 1
ATOM 787 C CA . ARG A 1 105 ? -3.379 15.150 17.980 1.00 76.19 105 ARG A CA 1
ATOM 788 C C . ARG A 1 105 ? -4.773 14.543 18.180 1.00 76.19 105 ARG A C 1
ATOM 790 O O . ARG A 1 105 ? -5.770 15.229 17.970 1.00 76.19 105 ARG A O 1
ATOM 797 N N . LEU A 1 106 ? -4.881 13.272 18.586 1.00 80.62 106 LEU A N 1
ATOM 798 C CA . LEU A 1 106 ? -6.175 12.604 18.805 1.00 80.62 106 LEU A CA 1
ATOM 799 C C . LEU A 1 106 ? -7.075 13.313 19.838 1.00 80.62 106 LEU A C 1
ATOM 801 O O . LEU A 1 106 ? -8.274 13.409 19.575 1.00 80.62 106 LEU A O 1
ATOM 805 N N . PRO A 1 107 ? -6.556 13.850 20.963 1.00 80.81 107 PRO A N 1
ATOM 806 C CA . PRO A 1 107 ? -7.378 14.599 21.915 1.00 80.81 107 PRO A CA 1
ATOM 807 C C . PRO A 1 107 ? -7.959 15.889 21.325 1.00 80.81 107 PRO A C 1
ATOM 809 O O . PRO A 1 107 ? -9.125 16.198 21.554 1.00 80.81 107 PRO A O 1
ATOM 812 N N . GLU A 1 108 ? -7.175 16.612 20.521 1.00 82.31 108 GLU A N 1
ATOM 813 C CA . GLU A 1 108 ? -7.616 17.845 19.853 1.00 82.31 108 GLU A CA 1
ATOM 814 C C . GLU A 1 108 ? -8.718 17.558 18.827 1.00 82.31 108 GLU A C 1
ATOM 816 O O . GLU A 1 108 ? -9.702 18.288 18.736 1.00 82.31 108 GLU A O 1
ATOM 821 N N . LEU A 1 109 ? -8.590 16.452 18.093 1.00 79.69 109 LEU A N 1
ATOM 822 C CA . LEU A 1 109 ? -9.588 16.009 17.122 1.00 79.69 109 LEU A CA 1
ATOM 823 C C . LEU A 1 109 ? -10.877 15.535 17.798 1.00 79.69 109 LEU A C 1
ATOM 825 O O . LEU A 1 109 ? -11.962 15.876 17.339 1.00 79.69 109 LEU A O 1
ATOM 829 N N . ALA A 1 110 ? -10.784 14.804 18.910 1.00 80.12 110 ALA A N 1
ATOM 830 C CA . ALA A 1 110 ? -11.957 14.374 19.673 1.00 80.12 110 ALA A CA 1
AT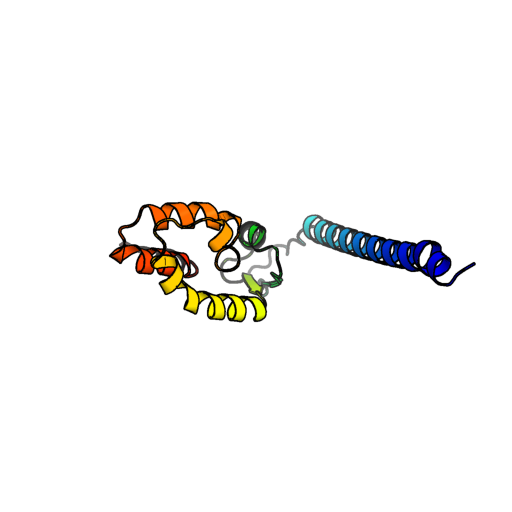OM 831 C C . ALA A 1 110 ? -12.757 15.557 20.258 1.00 80.12 110 ALA A C 1
ATOM 833 O O . ALA A 1 110 ? -13.964 15.437 20.473 1.00 80.12 110 ALA A O 1
ATOM 834 N N . ALA A 1 111 ? -12.104 16.704 20.480 1.00 82.00 111 ALA A N 1
ATOM 835 C CA . ALA A 1 111 ? -12.743 17.923 20.964 1.00 82.00 111 ALA A CA 1
ATOM 836 C C . ALA A 1 111 ? -13.536 18.684 19.884 1.00 82.00 111 ALA A C 1
ATOM 838 O O . ALA A 1 111 ? -14.353 19.541 20.233 1.00 82.00 111 ALA A O 1
ATOM 839 N N . LEU A 1 112 ? -13.326 18.389 18.593 1.00 80.81 112 LEU A N 1
ATOM 840 C CA . LEU A 1 112 ? -14.053 19.043 17.506 1.00 80.81 112 LEU A CA 1
ATOM 841 C C . LEU A 1 112 ? -15.527 18.605 17.486 1.00 80.81 112 LEU A C 1
ATOM 843 O O . LEU A 1 112 ? -15.824 17.422 17.667 1.00 80.81 112 LEU A O 1
ATOM 847 N N . PRO A 1 113 ? -16.472 19.532 17.230 1.00 72.81 113 PRO A N 1
ATOM 848 C CA . PRO A 1 113 ? -17.899 19.217 17.193 1.00 72.81 113 PRO A CA 1
ATOM 849 C C . PRO A 1 113 ? -18.254 18.291 16.025 1.00 72.81 113 PRO A C 1
ATOM 851 O O . PRO A 1 113 ? -19.057 17.374 16.206 1.00 72.81 113 PRO A O 1
ATOM 854 N N . THR A 1 114 ? -17.608 18.482 14.875 1.00 78.94 114 THR A N 1
ATOM 855 C CA . THR A 1 114 ? -17.733 17.662 13.667 1.00 78.94 114 THR A CA 1
ATOM 856 C C . THR A 1 114 ? -16.347 17.334 13.129 1.00 78.94 114 THR A C 1
ATOM 858 O O . THR A 1 114 ? -15.466 18.196 13.089 1.00 78.94 114 THR A O 1
ATOM 861 N N . LEU A 1 115 ? -16.147 16.076 12.732 1.00 83.19 115 LEU A N 1
ATOM 862 C CA . LEU A 1 115 ? -14.884 15.607 12.175 1.00 83.19 115 LEU A CA 1
ATOM 863 C C . LEU A 1 115 ? -15.016 15.451 10.661 1.00 83.19 115 LEU A C 1
ATOM 865 O O . LEU A 1 115 ? -15.907 14.754 10.182 1.00 83.19 115 LEU A O 1
ATOM 869 N N . ALA A 1 116 ? -14.118 16.065 9.895 1.00 84.62 116 ALA A N 1
ATOM 870 C CA . ALA A 1 116 ? -14.070 15.893 8.447 1.00 84.62 116 ALA A CA 1
ATOM 871 C C . ALA A 1 116 ? -13.069 14.796 8.054 1.00 84.62 116 ALA A C 1
ATOM 873 O O . ALA A 1 116 ? -11.967 14.713 8.597 1.00 84.62 116 ALA A O 1
ATOM 874 N N . ALA A 1 117 ? -13.384 14.013 7.016 1.00 79.81 117 ALA A N 1
ATOM 875 C CA . ALA A 1 117 ? -12.489 12.972 6.493 1.00 79.81 117 ALA A CA 1
ATOM 876 C C . ALA A 1 117 ? -11.101 13.514 6.085 1.00 79.81 117 ALA A C 1
ATOM 878 O O . ALA A 1 117 ? -10.094 12.813 6.192 1.00 79.81 117 ALA A O 1
ATOM 879 N N . ALA A 1 118 ? -11.030 14.778 5.651 1.00 79.88 118 ALA A N 1
ATOM 880 C CA . ALA A 1 118 ? -9.776 15.452 5.323 1.00 79.88 118 ALA A CA 1
ATOM 881 C C . ALA A 1 118 ? -8.854 15.626 6.545 1.00 79.88 118 ALA A C 1
ATOM 883 O O . ALA A 1 118 ? -7.643 15.486 6.404 1.00 79.88 118 ALA A O 1
ATOM 884 N N . GLN A 1 119 ? -9.419 15.861 7.735 1.00 80.69 119 GLN A N 1
ATOM 885 C CA . GLN A 1 119 ? -8.673 16.024 8.992 1.00 80.69 119 GLN A CA 1
ATOM 886 C C . GLN A 1 119 ? -8.089 14.697 9.498 1.00 80.69 119 GLN A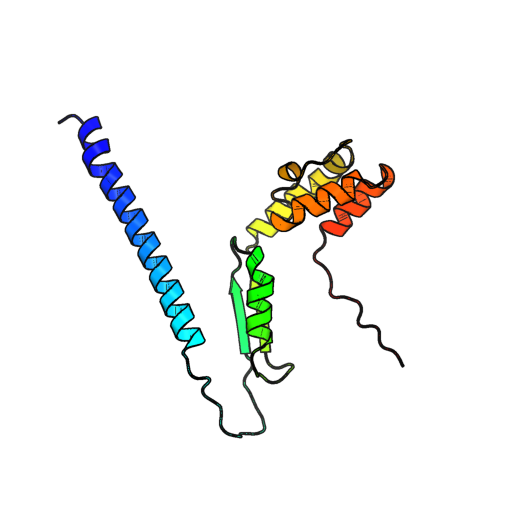 C 1
ATOM 888 O O . GLN A 1 119 ? -7.165 14.694 10.305 1.00 80.69 119 GLN A O 1
ATOM 893 N N . LEU A 1 120 ? -8.602 13.568 8.998 1.00 78.31 120 LEU A N 1
ATOM 894 C CA . LEU A 1 120 ? -8.133 12.222 9.323 1.00 78.31 120 LEU A CA 1
ATOM 895 C C . LEU A 1 120 ? -7.048 11.689 8.376 1.00 78.31 120 LEU A C 1
ATOM 897 O O . LEU A 1 120 ? -6.459 10.632 8.635 1.00 78.31 120 LEU A O 1
ATOM 901 N N . ARG A 1 121 ? -6.762 12.401 7.276 1.00 75.62 121 ARG A N 1
ATOM 902 C CA . ARG A 1 121 ? -5.728 11.997 6.313 1.00 75.62 121 ARG A CA 1
ATOM 903 C C . ARG A 1 121 ? -4.354 11.987 6.986 1.00 75.62 121 ARG A C 1
ATOM 905 O O . ARG A 1 121 ? -3.982 12.929 7.674 1.00 75.62 121 ARG A O 1
ATOM 912 N N . GLY A 1 122 ? -3.605 10.907 6.779 1.00 71.50 122 GLY A N 1
ATOM 913 C CA . GLY A 1 122 ? -2.289 10.696 7.394 1.00 71.50 122 GLY A CA 1
ATOM 914 C C . GLY A 1 122 ? -2.327 9.958 8.738 1.00 71.50 122 GLY A C 1
ATOM 915 O O . GLY A 1 122 ? -1.325 9.355 9.110 1.00 71.50 122 GLY A O 1
ATOM 916 N N . MET A 1 123 ? -3.476 9.917 9.426 1.00 73.75 123 MET A N 1
ATOM 917 C CA . MET A 1 123 ? -3.689 9.047 10.600 1.00 73.75 123 MET A CA 1
ATOM 918 C C . MET A 1 123 ? -4.315 7.709 10.222 1.00 73.75 123 MET A C 1
ATOM 920 O O . MET A 1 123 ? -3.982 6.680 10.807 1.00 73.75 123 MET A O 1
ATOM 924 N N . PHE A 1 124 ? -5.204 7.729 9.231 1.00 73.50 124 PHE A N 1
ATOM 925 C CA . PHE A 1 124 ? -5.925 6.563 8.740 1.00 73.50 124 PHE A CA 1
ATOM 926 C C . PHE A 1 124 ? -5.707 6.396 7.230 1.00 73.50 124 PHE A C 1
ATOM 928 O O . PHE A 1 124 ? -5.456 7.387 6.531 1.00 73.50 124 PHE A O 1
ATOM 935 N N . PRO A 1 125 ? -5.820 5.164 6.696 1.00 72.31 125 PRO A N 1
ATOM 936 C CA . PRO A 1 125 ? -5.886 4.945 5.255 1.00 72.31 125 PRO A CA 1
ATOM 937 C C . PRO A 1 125 ? -7.019 5.771 4.635 1.00 72.31 125 PRO A C 1
ATOM 939 O O . PRO A 1 125 ? -8.118 5.809 5.188 1.00 72.31 125 PRO A O 1
ATOM 942 N N . ALA A 1 126 ? -6.779 6.389 3.473 1.00 72.88 126 ALA A N 1
ATOM 943 C CA . ALA A 1 126 ? -7.729 7.314 2.841 1.00 72.88 126 ALA A CA 1
ATOM 944 C C . ALA A 1 126 ? -9.131 6.706 2.648 1.00 72.88 126 ALA A C 1
ATOM 946 O O . ALA A 1 126 ? -10.127 7.375 2.912 1.00 72.88 126 ALA A O 1
ATOM 947 N N . ALA A 1 127 ? -9.197 5.423 2.277 1.00 73.06 127 ALA A N 1
ATOM 948 C CA . ALA A 1 127 ? -10.445 4.677 2.112 1.00 73.06 127 ALA A CA 1
ATOM 949 C C . ALA A 1 127 ? -11.265 4.541 3.412 1.00 73.06 127 ALA A C 1
ATOM 951 O O . ALA A 1 127 ? -12.477 4.370 3.361 1.00 73.06 127 ALA A O 1
ATOM 952 N N . ARG A 1 128 ? -10.622 4.629 4.584 1.00 76.69 128 ARG A N 1
ATOM 953 C CA . ARG A 1 128 ? -11.271 4.507 5.901 1.00 76.69 128 ARG A CA 1
ATOM 954 C C . ARG A 1 128 ? -11.606 5.855 6.536 1.00 76.69 128 ARG A C 1
ATOM 956 O O . ARG A 1 128 ? -12.411 5.891 7.461 1.00 76.69 128 ARG A O 1
ATOM 963 N N . CYS A 1 129 ? -11.017 6.955 6.062 1.00 79.94 129 CYS A N 1
ATOM 964 C CA . CYS A 1 129 ? -11.185 8.272 6.681 1.00 79.94 129 CYS A CA 1
ATOM 965 C C . CYS A 1 129 ? -12.649 8.718 6.756 1.00 79.94 129 CYS A C 1
ATOM 967 O O . CYS A 1 129 ? -13.040 9.325 7.746 1.00 79.94 129 CYS A O 1
ATOM 969 N N . GLN A 1 130 ? -13.457 8.421 5.737 1.00 80.56 130 GLN A N 1
ATOM 970 C CA . GLN A 1 130 ? -14.863 8.824 5.724 1.00 80.56 130 GLN A CA 1
ATOM 971 C C . GLN A 1 130 ? -15.684 8.062 6.771 1.00 80.56 130 GLN A C 1
ATOM 973 O O . GLN A 1 130 ? -16.296 8.686 7.633 1.00 80.56 130 GLN A O 1
ATOM 978 N N . ALA A 1 131 ? -15.577 6.732 6.788 1.00 81.06 131 ALA A N 1
ATOM 979 C CA . ALA A 1 131 ? -16.259 5.897 7.774 1.00 81.06 131 ALA A CA 1
ATOM 980 C C . ALA A 1 131 ? -15.859 6.242 9.223 1.00 81.06 131 ALA A C 1
ATOM 982 O O . ALA A 1 131 ? -16.707 6.300 10.111 1.00 81.06 131 ALA A O 1
ATOM 983 N N . VAL A 1 132 ? -14.573 6.516 9.477 1.00 83.88 132 VAL A N 1
ATOM 984 C CA . VAL A 1 132 ? -14.094 6.901 10.818 1.00 83.88 132 VAL A CA 1
ATOM 985 C C . VAL A 1 132 ? -14.617 8.284 11.224 1.00 83.88 132 VAL A C 1
ATOM 987 O O . VAL A 1 132 ? -15.031 8.458 12.368 1.00 83.88 132 VAL A O 1
ATOM 990 N N . ALA A 1 133 ? -14.645 9.256 10.307 1.00 86.38 133 ALA A N 1
ATOM 991 C CA . ALA A 1 133 ? -15.175 10.593 10.579 1.00 86.38 133 ALA A CA 1
ATOM 992 C C . ALA A 1 133 ? -16.670 10.562 10.936 1.00 86.38 133 ALA A C 1
ATOM 994 O O . ALA A 1 133 ? -17.085 11.217 11.893 1.00 86.38 133 ALA A O 1
ATOM 995 N N . GLU A 1 134 ? -17.458 9.769 10.208 1.00 85.75 134 GLU A N 1
ATOM 996 C CA . GLU A 1 134 ? -18.889 9.569 10.466 1.00 85.75 134 GLU A CA 1
ATOM 997 C C . GLU A 1 134 ? -19.119 8.885 11.821 1.00 85.75 134 GLU A C 1
ATOM 999 O O . GLU A 1 134 ? -19.884 9.385 12.645 1.00 85.75 134 GLU A O 1
ATOM 1004 N N . THR A 1 135 ? -18.378 7.807 12.100 1.00 85.06 135 THR A N 1
ATOM 1005 C CA . THR A 1 135 ? -18.489 7.047 13.359 1.00 85.06 135 THR A CA 1
ATOM 1006 C C . THR A 1 135 ? -18.143 7.905 14.580 1.00 85.06 135 THR A C 1
ATOM 1008 O O . THR A 1 135 ? -18.850 7.879 15.584 1.00 85.06 135 THR A O 1
ATOM 1011 N N . VAL A 1 136 ? -17.077 8.709 14.504 1.00 85.50 136 VAL A N 1
ATOM 1012 C CA . VAL A 1 136 ? -16.662 9.594 15.607 1.00 85.50 136 VAL A CA 1
ATOM 1013 C C . VAL A 1 136 ? -17.618 10.775 15.762 1.00 85.50 136 VAL A C 1
ATOM 1015 O O . VAL A 1 136 ? -17.921 11.172 16.883 1.00 85.50 136 VAL A O 1
ATOM 1018 N N . SER A 1 137 ? -18.134 11.328 14.662 1.00 83.56 137 SER A N 1
ATOM 1019 C CA . SER A 1 137 ? -19.093 12.439 14.730 1.00 83.56 137 SER A CA 1
ATOM 1020 C C . SER A 1 137 ? -20.435 12.010 15.335 1.00 83.56 137 SER A C 1
ATOM 1022 O O . SER A 1 137 ? -21.061 12.814 16.027 1.00 83.56 137 SER A O 1
ATOM 1024 N N . ALA A 1 138 ? -20.844 10.752 15.129 1.00 84.06 138 ALA A N 1
ATOM 1025 C CA . ALA A 1 138 ? -22.044 10.161 15.722 1.00 84.06 138 ALA A CA 1
ATOM 1026 C C . ALA A 1 138 ? -21.888 9.785 17.211 1.00 84.06 138 ALA A C 1
ATOM 1028 O O . ALA A 1 138 ? -22.891 9.653 17.910 1.00 84.06 138 ALA A O 1
ATOM 1029 N N . ALA A 1 139 ? -20.657 9.626 17.706 1.00 84.38 139 ALA A N 1
ATOM 1030 C CA . ALA A 1 139 ? -20.390 9.288 19.102 1.00 84.38 139 ALA A CA 1
ATOM 1031 C C . ALA A 1 139 ? -20.596 10.487 20.046 1.00 84.38 139 ALA A C 1
ATOM 1033 O O . ALA A 1 139 ? -20.371 11.651 19.676 1.00 84.38 139 ALA A O 1
ATOM 1034 N N . SER A 1 140 ? -20.972 10.193 21.296 1.00 82.12 140 SER A N 1
ATOM 1035 C CA . SER A 1 140 ? -21.081 11.202 22.352 1.00 82.12 140 SER A CA 1
ATOM 1036 C C . SER A 1 140 ? -19.711 11.815 22.667 1.00 82.12 140 SER A C 1
ATOM 1038 O O . SER A 1 140 ? -18.669 11.195 22.450 1.00 82.12 140 SER A O 1
ATOM 1040 N N . ARG A 1 141 ? -19.687 13.060 23.164 1.00 77.56 141 ARG A N 1
ATOM 1041 C CA . ARG A 1 141 ? -18.441 13.826 23.358 1.00 77.56 141 ARG A CA 1
ATOM 1042 C C . ARG A 1 141 ? -17.407 13.085 24.213 1.00 77.56 141 ARG A C 1
ATOM 1044 O O . ARG A 1 141 ? -16.220 13.151 23.901 1.00 77.56 141 ARG A O 1
ATOM 1051 N N . ASP A 1 142 ? -17.868 12.350 25.219 1.00 80.12 142 ASP A N 1
ATOM 1052 C CA . ASP A 1 142 ? -17.016 11.610 26.152 1.00 80.12 142 ASP A CA 1
ATOM 1053 C C . ASP A 1 142 ? -16.484 10.296 25.546 1.00 80.12 142 ASP A C 1
ATOM 1055 O O . ASP A 1 142 ? -15.409 9.821 25.909 1.00 80.12 142 ASP A O 1
ATOM 1059 N N . GLU A 1 143 ? -17.177 9.739 24.549 1.00 84.25 143 GLU A N 1
ATOM 1060 C CA . GLU A 1 143 ? -16.802 8.492 23.870 1.00 84.25 143 GLU A CA 1
ATOM 1061 C C . GLU A 1 143 ? -15.911 8.719 22.643 1.00 84.25 143 GLU A C 1
ATOM 1063 O O . GLU A 1 143 ? -15.204 7.808 22.207 1.00 84.25 143 GLU A O 1
ATOM 1068 N N . ARG A 1 144 ? -15.891 9.936 22.085 1.00 83.56 144 ARG A N 1
ATOM 1069 C CA . ARG A 1 144 ? -15.156 10.268 20.849 1.00 83.56 144 ARG A CA 1
ATOM 1070 C C . ARG A 1 144 ? -13.684 9.895 20.899 1.00 83.56 144 ARG A C 1
ATOM 1072 O O . ARG A 1 144 ? -13.169 9.330 19.937 1.00 83.56 144 ARG A O 1
ATOM 1079 N N . LEU A 1 145 ? -13.009 10.175 22.014 1.00 82.19 145 LEU A N 1
ATOM 1080 C CA . LEU A 1 145 ? -11.596 9.833 22.186 1.00 82.19 145 LEU A CA 1
ATOM 1081 C C . LEU A 1 145 ? -11.387 8.311 22.159 1.00 82.19 145 LEU A C 1
ATOM 1083 O O . LEU A 1 145 ? -10.457 7.823 21.516 1.00 82.19 145 LEU A O 1
ATOM 1087 N N . VAL A 1 146 ? -12.268 7.557 22.821 1.00 83.06 146 VAL A N 1
ATOM 1088 C CA . VAL A 1 146 ? -12.213 6.090 22.890 1.00 83.06 146 VAL A CA 1
ATOM 1089 C C . VAL A 1 146 ? -12.459 5.487 21.507 1.00 83.06 146 VAL A C 1
ATOM 1091 O O . VAL A 1 146 ? -11.672 4.662 21.042 1.00 83.06 146 VAL A O 1
ATOM 1094 N N . VAL A 1 147 ? -13.489 5.962 20.804 1.00 82.50 147 VAL A N 1
ATOM 1095 C CA . VAL A 1 147 ? -13.843 5.518 19.449 1.00 82.50 147 VAL A CA 1
ATOM 1096 C C . VAL A 1 147 ? -12.714 5.826 18.461 1.00 82.50 147 VAL A C 1
ATOM 1098 O O . VAL A 1 147 ? -12.257 4.926 17.752 1.00 82.50 147 VAL A O 1
ATOM 1101 N N . LEU A 1 148 ? -12.184 7.051 18.463 1.00 83.00 148 LEU A N 1
ATOM 1102 C CA . LEU A 1 148 ? -11.085 7.468 17.586 1.00 83.00 148 LEU A CA 1
ATOM 1103 C C . LEU A 1 148 ? -9.804 6.654 17.852 1.00 83.00 148 LEU A C 1
ATOM 1105 O O . LEU A 1 148 ? -9.127 6.221 16.915 1.00 83.00 148 LEU A O 1
ATOM 1109 N N . THR A 1 149 ? -9.503 6.378 19.125 1.00 82.19 149 THR A N 1
ATOM 1110 C CA . THR A 1 149 ? -8.345 5.563 19.527 1.00 82.19 149 THR A CA 1
ATOM 1111 C C . THR A 1 149 ? -8.515 4.105 19.106 1.00 82.19 149 THR A C 1
ATOM 1113 O O . THR A 1 149 ? -7.582 3.531 18.539 1.00 82.19 149 THR A O 1
ATOM 1116 N N . SER A 1 150 ? -9.703 3.523 19.300 1.00 81.94 150 SER A N 1
ATOM 1117 C CA . SER A 1 150 ? -10.010 2.141 18.902 1.00 81.94 150 SER A CA 1
ATOM 1118 C C . SER A 1 150 ? -9.887 1.934 17.389 1.00 81.94 150 SER A C 1
ATOM 1120 O O . SER A 1 150 ? -9.300 0.951 16.943 1.00 81.94 150 SER A O 1
ATOM 1122 N N . CYS A 1 151 ? -10.317 2.917 16.593 1.00 78.19 151 CYS A N 1
ATOM 1123 C CA . CYS A 1 151 ? -10.177 2.891 15.140 1.00 78.19 151 CYS A CA 1
ATOM 1124 C C . CYS A 1 151 ? -8.705 2.945 14.691 1.00 78.19 151 CYS A C 1
ATOM 1126 O O . CYS A 1 151 ? -8.382 2.474 13.596 1.00 78.19 151 CYS A O 1
ATOM 1128 N N . SER A 1 152 ? -7.831 3.570 15.497 1.00 71.00 152 SER A N 1
ATOM 1129 C CA . SER A 1 152 ? -6.410 3.825 15.191 1.00 71.00 152 SER A CA 1
ATOM 1130 C C . SER A 1 152 ? -5.471 2.666 15.546 1.00 71.00 152 SER A C 1
ATOM 1132 O O . SER A 1 152 ? -4.281 2.691 15.209 1.00 71.00 152 SER A O 1
ATOM 1134 N N . MET A 1 153 ? -5.982 1.656 16.252 1.00 62.34 153 MET A N 1
ATOM 1135 C CA . MET A 1 153 ? -5.264 0.414 16.506 1.00 62.34 153 MET A CA 1
ATOM 1136 C C . MET A 1 153 ? -5.407 -0.498 15.278 1.00 62.34 153 MET A C 1
ATOM 1138 O O . MET A 1 153 ? -6.512 -0.636 14.746 1.00 62.34 153 MET A O 1
ATOM 1142 N N . PRO A 1 154 ? -4.322 -1.128 14.789 1.00 50.66 154 PRO A N 1
ATOM 1143 C CA . PRO A 1 154 ? -4.467 -2.202 13.818 1.00 50.66 154 PRO A CA 1
ATOM 1144 C C . PRO A 1 154 ? -5.336 -3.286 14.452 1.00 50.66 154 PRO A C 1
ATOM 1146 O O . PRO A 1 154 ? -5.127 -3.632 15.616 1.00 50.66 154 PRO A O 1
ATOM 1149 N N . SER A 1 155 ? -6.313 -3.788 13.694 1.00 41.44 155 SER A N 1
ATOM 1150 C CA . SER A 1 155 ? -7.117 -4.941 14.088 1.00 41.44 155 SER A CA 1
ATOM 1151 C C . SER A 1 155 ? -6.158 -6.047 14.519 1.00 41.44 155 SER A C 1
ATOM 1153 O O . SER A 1 155 ? -5.534 -6.690 13.677 1.00 41.44 155 SER A O 1
ATOM 1155 N N . ARG A 1 156 ? -6.010 -6.277 15.829 1.00 37.19 156 ARG A N 1
ATOM 1156 C CA . ARG A 1 156 ? -5.606 -7.605 16.282 1.00 37.19 156 ARG A CA 1
ATOM 1157 C C . ARG A 1 156 ? -6.687 -8.539 15.746 1.00 37.19 156 ARG A C 1
ATOM 1159 O O . ARG A 1 156 ? -7.862 -8.172 15.742 1.00 37.19 156 ARG A O 1
ATOM 1166 N N . ALA A 1 157 ? -6.258 -9.658 15.179 1.00 30.97 157 ALA A N 1
ATOM 1167 C CA . ALA A 1 157 ? -7.126 -10.697 14.650 1.00 30.97 157 ALA A CA 1
ATOM 1168 C C . ALA A 1 157 ? -8.340 -10.946 15.573 1.00 30.97 157 ALA A C 1
ATOM 1170 O O . ALA A 1 157 ? -8.216 -10.764 16.791 1.00 30.97 157 ALA A O 1
ATOM 1171 N N . PRO A 1 158 ? -9.501 -11.342 15.022 1.00 33.31 158 PRO A N 1
ATOM 1172 C CA . PRO A 1 158 ? -10.655 -11.687 15.844 1.00 33.31 158 PRO A CA 1
ATOM 1173 C C . PRO A 1 158 ? -10.257 -12.752 16.878 1.00 33.31 158 PRO A C 1
ATOM 1175 O O . PRO A 1 158 ? -9.423 -13.608 16.565 1.00 33.31 158 PRO A O 1
ATOM 1178 N N . PRO A 1 159 ? -10.825 -12.736 18.099 1.00 32.66 159 PRO A N 1
ATOM 1179 C CA . PRO A 1 159 ? -10.673 -13.867 18.996 1.00 32.66 159 PRO A CA 1
ATOM 1180 C C . PRO A 1 159 ? -11.262 -15.087 18.286 1.00 32.66 159 PRO A C 1
ATOM 1182 O O . PRO A 1 159 ? -12.463 -15.147 18.032 1.00 32.66 159 PRO A O 1
ATOM 1185 N N . THR A 1 160 ? -10.409 -16.047 17.934 1.00 35.69 160 THR A N 1
ATOM 1186 C CA . THR A 1 160 ? -10.834 -17.415 17.654 1.00 35.69 160 THR A CA 1
ATOM 1187 C C . THR A 1 160 ? -11.532 -17.917 18.909 1.00 35.69 160 THR A C 1
ATOM 1189 O O . THR A 1 160 ? -10.891 -18.321 19.878 1.00 35.69 160 THR A O 1
ATOM 1192 N N . SER A 1 161 ? -12.856 -17.819 18.920 1.00 33.31 161 SER A N 1
ATOM 1193 C CA . SER A 1 161 ? -13.697 -18.556 19.842 1.00 33.31 161 SER A CA 1
ATOM 1194 C C . SER A 1 161 ? -13.489 -20.041 19.554 1.00 33.31 161 SER A C 1
ATOM 1196 O O . SER A 1 161 ? -14.002 -20.550 18.559 1.00 33.31 161 SER A O 1
ATOM 1198 N N . CYS A 1 162 ? -12.746 -20.735 20.416 1.00 32.38 162 CYS A N 1
ATOM 1199 C CA . CYS A 1 162 ? -13.072 -22.134 20.680 1.00 32.38 162 CYS A CA 1
ATOM 1200 C C . CYS A 1 162 ? -14.484 -22.159 21.271 1.00 32.38 162 CYS A C 1
ATOM 1202 O O . CYS A 1 162 ? -14.804 -21.312 22.113 1.00 32.38 162 CYS A O 1
ATOM 1204 N N . PRO A 1 163 ? -15.340 -23.075 20.808 1.00 37.16 163 PRO A N 1
ATOM 1205 C CA . PRO A 1 163 ? -15.815 -24.085 21.761 1.00 37.16 163 PRO A CA 1
ATOM 1206 C C . PRO A 1 163 ? -16.195 -25.422 21.084 1.00 37.16 163 PRO A C 1
ATOM 1208 O O . PRO A 1 163 ? -16.227 -25.505 19.856 1.00 37.16 163 PRO A O 1
ATOM 1211 N N . PRO A 1 164 ? -16.717 -26.379 21.862 1.00 46.50 164 PRO A N 1
ATOM 1212 C CA . PRO A 1 164 ? -16.130 -27.046 23.023 1.00 46.50 164 PRO A CA 1
ATOM 1213 C C . PRO A 1 164 ? -15.423 -28.361 22.645 1.00 46.50 164 PRO A C 1
ATOM 1215 O O . PRO A 1 164 ? -15.753 -28.949 21.592 1.00 46.50 164 PRO A O 1
#

Foldseek 3Di:
DDPVCCCVVPVVVVVVVVVVVVVVVVVVVVVVVVCCVVPVPPPPPPDDDDDDAAAEAEAEDEPPVVCVVVVVCVQVPPPDDPPRYDYHYDYDPVLVVQLVVCLVCLVVQLQDLAHDLVNCPSQDDSVCSHVLRVVLNPDDSVCSSVSNVVRSDDDPDDPPDDDD

Radius of gyration: 23.8 Å; chains: 1; bounding box: 42×70×54 Å

Secondary structure (DSSP, 8-state):
--HHHHIIIIIHHHHHHHHHHHHHHHHHHHHHHHHHHHHS------S--S-PPPEEEEEEESS-GGGHHHHHHHHHTSS--TTSEEEEEEE-HHHHHHHHHHHTTHHHHHTSSS--GGGGBTTB-HHHHHHHHHHHHHS-TTTHHHHHHHHHS-----------